Protein AF-A0A947FUU0-F1 (afdb_monomer)

pLDDT: mean 91.64, std 8.91, range [48.59, 98.31]

Nearest PDB structures (foldseek):
  3nxs-assembly1_A-2  TM=8.462E-01  e=1.870E-06  Mycolicibacterium smegmatis MC2 155
  2qm8-assembly1_A  TM=8.627E-01  e=2.261E-06  Methylorubrum extorquens AM1
  2qm7-assembly1_A  TM=8.394E-01  e=2.408E-06  Methylorubrum extorquens AM1
  4gt1-assembly1_A-2  TM=8.382E-01  e=3.304E-06  Mycobacterium tuberculosis
  2www-assembly1_D  TM=7.895E-01  e=5.836E-06  Homo sapiens

Secondary structure (DSSP, 8-state):
-HHHHHHHHHHHHHHHHHHHTTSPPSSTT---------TTT-TTHHHHHHHHHHHHHHHHHTTHHHHHHHHHHHHHHHHHHHHHHHHHHHH-HHHHHHHHHHHHHHHTTSS-HHHHHHHHHHHHHH--

Sequence (128 aa):
SDGDNKVRAEIAVRELRAALRYLRPRQAAWLPTVHTVSALTGDHLDELWAEVERHRQTLEEAGALDEMRATQLVGWMWAEVDDGLRVALRADADVADLVTELETAVESGKVSPAAAAARILGAFLGDR

Solvent-accessible surface area (backbone atoms only — not comparable to full-atom values): 7416 Å² total; per-residue (Å²): 113,71,70,67,53,48,58,52,44,56,52,48,41,52,52,49,57,58,54,54,72,77,51,79,61,93,43,90,80,48,80,91,83,74,82,74,70,34,89,87,81,51,46,50,50,67,61,51,51,52,50,52,50,51,51,52,51,46,28,51,78,65,52,48,44,62,55,50,49,54,52,47,52,55,49,50,53,49,51,53,49,54,51,50,49,54,52,52,48,61,66,33,74,84,37,37,61,52,47,56,55,39,52,54,33,34,76,70,67,77,39,53,69,68,60,42,52,52,52,52,50,46,55,65,61,65,82,110

Foldseek 3Di:
DCVVVVVVLVVVQVVVVVVQVPDDDPDPQDRDHGDDADPPVRPCVVVVVVVVVVVVVSCVVVVNVVVVVVVVVVVVVVVCVVVVLVVLLCPDPQLVVLLVVLVVCCVVVVDPPVRSVVVSVCRSVVVD

Structure (mmCIF, N/CA/C/O backbone):
data_AF-A0A947FUU0-F1
#
_entry.id   AF-A0A947FUU0-F1
#
loop_
_atom_site.g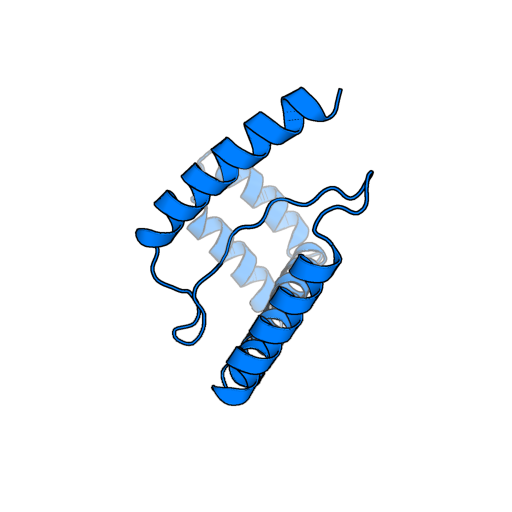roup_PDB
_atom_site.id
_atom_site.type_symbol
_atom_site.label_atom_id
_atom_site.label_alt_id
_atom_site.label_comp_id
_atom_site.label_asym_id
_atom_site.label_entity_id
_atom_site.label_seq_id
_atom_site.pdbx_PDB_ins_code
_atom_site.Cartn_x
_atom_site.Cartn_y
_atom_site.Cartn_z
_atom_site.occupancy
_atom_site.B_iso_or_equiv
_atom_site.auth_seq_id
_atom_site.auth_comp_id
_atom_site.auth_asym_id
_atom_site.auth_atom_id
_atom_site.pdbx_PDB_model_num
ATOM 1 N N . SER A 1 1 ? 27.675 19.386 -12.297 1.00 48.69 1 SER A N 1
ATOM 2 C CA . SER A 1 1 ? 27.138 19.272 -13.670 1.00 48.69 1 SER A CA 1
ATOM 3 C C . SER A 1 1 ? 26.662 17.841 -13.870 1.00 48.69 1 SER A C 1
ATOM 5 O O . SER A 1 1 ? 27.121 16.974 -13.131 1.00 48.69 1 SER A O 1
ATOM 7 N N . ASP A 1 2 ? 25.752 17.576 -14.814 1.00 55.75 2 ASP A N 1
ATOM 8 C CA . ASP A 1 2 ? 25.123 16.254 -15.024 1.00 55.75 2 ASP A CA 1
ATOM 9 C C . ASP A 1 2 ? 26.099 15.071 -15.158 1.00 55.75 2 ASP A C 1
ATOM 11 O O . ASP A 1 2 ? 25.717 13.933 -14.902 1.00 55.75 2 ASP A O 1
ATOM 15 N N . GLY A 1 3 ? 27.378 15.321 -15.463 1.00 60.62 3 GLY A N 1
ATOM 16 C CA . GLY A 1 3 ? 28.428 14.299 -15.474 1.00 60.62 3 GLY A CA 1
ATOM 17 C C . GLY A 1 3 ? 28.616 13.570 -14.135 1.00 60.62 3 GLY A C 1
ATOM 18 O O . GLY A 1 3 ? 28.718 12.345 -14.129 1.00 60.62 3 GLY A O 1
ATOM 19 N N . ASP A 1 4 ? 28.576 14.281 -13.001 1.00 67.69 4 ASP A N 1
ATOM 20 C CA . ASP A 1 4 ? 28.714 13.653 -11.673 1.00 67.69 4 ASP A CA 1
ATOM 21 C C . ASP A 1 4 ? 27.477 12.819 -11.306 1.00 67.69 4 ASP A C 1
ATOM 23 O O . ASP A 1 4 ? 27.582 11.777 -10.655 1.00 67.69 4 ASP A O 1
ATOM 27 N N . ASN A 1 5 ? 26.294 13.259 -11.746 1.00 79.06 5 ASN A N 1
ATOM 28 C CA . ASN A 1 5 ? 25.039 12.542 -11.521 1.00 79.06 5 ASN A CA 1
ATOM 29 C C . ASN A 1 5 ? 24.929 11.304 -12.413 1.00 79.06 5 ASN A C 1
ATOM 31 O O . ASN A 1 5 ? 24.426 10.281 -11.956 1.00 79.06 5 ASN A O 1
ATOM 35 N N . LYS A 1 6 ? 25.452 11.361 -13.642 1.00 83.44 6 LYS A N 1
ATOM 36 C CA . LYS A 1 6 ? 25.465 10.230 -14.572 1.00 83.44 6 LYS A CA 1
ATOM 37 C C . LYS A 1 6 ? 26.233 9.038 -14.005 1.00 83.44 6 LYS A C 1
ATOM 39 O O . LYS A 1 6 ? 25.688 7.941 -13.938 1.00 83.44 6 LYS A O 1
ATOM 44 N N . VAL A 1 7 ? 27.452 9.264 -13.508 1.00 86.75 7 VAL A N 1
ATOM 45 C CA . VAL A 1 7 ? 28.271 8.195 -12.904 1.00 86.75 7 VAL A CA 1
ATOM 46 C C . VAL A 1 7 ? 27.570 7.583 -11.686 1.00 86.75 7 VAL A C 1
ATOM 48 O O . VAL A 1 7 ? 27.543 6.364 -11.523 1.00 86.75 7 VAL A O 1
ATOM 51 N N . ARG A 1 8 ? 26.947 8.411 -10.839 1.00 88.88 8 ARG A N 1
ATOM 52 C CA . ARG A 1 8 ? 26.168 7.928 -9.685 1.00 88.88 8 ARG A CA 1
ATOM 53 C C . ARG A 1 8 ? 24.944 7.117 -10.113 1.00 88.88 8 ARG A C 1
ATOM 55 O O . ARG A 1 8 ? 24.668 6.085 -9.507 1.00 88.88 8 ARG A O 1
ATOM 62 N N . ALA A 1 9 ? 24.240 7.552 -11.157 1.00 89.12 9 ALA A N 1
ATOM 63 C CA . ALA A 1 9 ? 23.088 6.843 -11.700 1.00 89.12 9 ALA A CA 1
ATOM 64 C C . ALA A 1 9 ? 23.489 5.475 -12.272 1.00 89.12 9 ALA A C 1
ATOM 66 O O . ALA A 1 9 ? 22.840 4.477 -11.975 1.00 89.12 9 ALA A O 1
ATOM 67 N N . GLU A 1 10 ? 24.596 5.391 -13.011 1.00 89.94 10 GLU A N 1
ATOM 68 C CA . GLU A 1 10 ? 25.121 4.125 -13.542 1.00 89.94 10 GLU A CA 1
ATOM 69 C C . GLU A 1 10 ? 25.492 3.132 -12.425 1.00 89.94 10 GLU A C 1
ATOM 71 O O . GLU A 1 10 ? 25.172 1.940 -12.514 1.00 89.94 10 GLU A O 1
ATOM 76 N N . ILE A 1 11 ? 26.110 3.617 -11.339 1.00 93.81 11 ILE A N 1
ATOM 77 C CA . ILE A 1 11 ? 26.397 2.803 -10.146 1.00 93.81 11 ILE A CA 1
ATOM 78 C C . ILE A 1 11 ? 25.093 2.293 -9.519 1.00 93.81 11 ILE A C 1
ATOM 80 O O . ILE A 1 11 ? 24.965 1.087 -9.291 1.00 93.81 11 ILE A O 1
ATOM 84 N N . ALA A 1 12 ? 24.110 3.172 -9.312 1.00 93.19 12 ALA A N 1
ATOM 85 C CA . ALA A 1 12 ? 22.817 2.805 -8.739 1.00 93.19 12 ALA A CA 1
ATOM 86 C C . ALA A 1 12 ? 22.073 1.771 -9.601 1.00 93.19 12 ALA A C 1
ATOM 88 O O . ALA A 1 12 ? 21.533 0.799 -9.074 1.00 93.19 12 ALA A O 1
ATOM 89 N N . VAL A 1 13 ? 22.093 1.910 -10.933 1.00 93.75 13 VAL A N 1
ATOM 90 C CA . VAL A 1 13 ? 21.496 0.921 -11.846 1.00 93.75 13 VAL A CA 1
ATOM 91 C C . VAL A 1 13 ? 22.144 -0.450 -11.677 1.00 93.75 13 VAL A C 1
ATOM 93 O O . VAL A 1 13 ? 21.438 -1.460 -11.628 1.00 93.75 13 VAL A O 1
ATOM 96 N N . ARG A 1 14 ? 23.474 -0.516 -11.560 1.00 93.50 14 ARG A N 1
ATOM 97 C CA . ARG A 1 14 ? 24.184 -1.782 -11.333 1.00 93.50 14 ARG A CA 1
ATOM 98 C C . ARG A 1 14 ? 23.777 -2.425 -10.006 1.00 93.50 14 ARG A C 1
ATOM 100 O O . ARG A 1 14 ? 23.518 -3.628 -9.976 1.00 93.50 14 ARG A O 1
ATOM 107 N N . GLU A 1 15 ? 23.712 -1.640 -8.936 1.00 95.25 15 GLU A N 1
ATOM 108 C CA . GLU A 1 15 ? 23.331 -2.114 -7.601 1.00 95.25 15 GLU A CA 1
ATOM 109 C C . GLU A 1 15 ? 21.881 -2.609 -7.565 1.00 95.25 15 GLU A C 1
ATOM 111 O O . GLU A 1 15 ? 21.622 -3.720 -7.103 1.00 95.25 15 GLU A O 1
ATOM 116 N N . LEU A 1 16 ? 20.945 -1.856 -8.150 1.00 93.69 16 LEU A N 1
ATOM 117 C CA . LEU A 1 16 ? 19.538 -2.252 -8.245 1.00 93.69 16 LEU A CA 1
ATOM 118 C C . LEU A 1 16 ? 19.355 -3.516 -9.092 1.00 93.69 16 LEU A C 1
ATOM 120 O O . LEU A 1 16 ? 18.638 -4.427 -8.685 1.00 93.69 16 LEU A O 1
ATOM 124 N N . ARG A 1 17 ? 20.046 -3.636 -10.234 1.00 93.50 17 ARG A N 1
ATOM 125 C CA . ARG A 1 17 ? 20.018 -4.866 -11.050 1.00 93.50 17 ARG A CA 1
ATOM 126 C C . ARG A 1 17 ? 20.551 -6.075 -10.288 1.00 93.50 17 ARG A C 1
ATOM 128 O O . ARG A 1 17 ? 20.051 -7.178 -10.496 1.00 93.50 17 ARG A O 1
ATOM 135 N N . ALA A 1 18 ? 21.564 -5.897 -9.440 1.00 93.38 18 ALA A N 1
ATOM 136 C CA . ALA A 1 18 ? 22.065 -6.971 -8.589 1.00 93.38 18 ALA A CA 1
ATOM 137 C C . ALA A 1 18 ? 21.034 -7.350 -7.516 1.00 93.38 18 ALA A C 1
ATOM 139 O O . ALA A 1 18 ? 20.751 -8.533 -7.343 1.00 93.38 18 ALA A O 1
ATOM 140 N N . ALA A 1 19 ? 20.427 -6.361 -6.856 1.00 93.31 19 ALA A N 1
ATOM 141 C CA . ALA A 1 19 ? 19.415 -6.572 -5.824 1.00 93.31 19 ALA A CA 1
ATOM 142 C C . ALA A 1 19 ? 18.167 -7.293 -6.361 1.00 93.31 19 ALA A C 1
ATOM 144 O O . ALA A 1 19 ? 17.697 -8.253 -5.752 1.00 93.31 19 ALA A O 1
ATOM 145 N N . LEU A 1 20 ? 17.666 -6.890 -7.534 1.00 91.94 20 LEU A N 1
ATOM 146 C CA . LEU A 1 20 ? 16.468 -7.473 -8.149 1.00 91.94 20 LEU A CA 1
ATOM 147 C C . LEU A 1 20 ? 16.597 -8.978 -8.420 1.00 91.94 20 LEU A C 1
ATOM 149 O O . LEU A 1 20 ? 15.593 -9.681 -8.381 1.00 91.94 20 LEU A O 1
ATOM 153 N N . ARG A 1 21 ? 17.815 -9.498 -8.630 1.00 88.88 21 ARG A N 1
ATOM 154 C CA . ARG A 1 21 ? 18.052 -10.941 -8.834 1.00 88.88 21 ARG A CA 1
ATOM 155 C C . ARG A 1 21 ? 17.740 -11.786 -7.600 1.00 88.88 21 ARG A C 1
ATOM 157 O O . ARG A 1 21 ? 17.521 -12.984 -7.736 1.00 88.88 21 ARG A O 1
ATOM 164 N N . TYR A 1 22 ? 17.738 -11.180 -6.415 1.00 92.31 22 TYR A N 1
ATOM 165 C CA . TYR A 1 22 ? 17.417 -11.863 -5.164 1.00 92.31 22 TYR A CA 1
ATOM 166 C C . TYR A 1 22 ? 15.924 -11.805 -4.822 1.00 92.31 22 TYR A C 1
ATOM 168 O O . TYR A 1 22 ? 15.480 -12.503 -3.911 1.00 92.31 22 TYR A O 1
ATOM 176 N N . LEU A 1 23 ? 15.141 -10.985 -5.529 1.00 90.31 23 LEU A N 1
ATOM 177 C CA . LEU A 1 23 ? 13.715 -10.828 -5.270 1.00 90.31 23 LEU A CA 1
ATOM 178 C C . LEU A 1 23 ? 12.901 -11.793 -6.126 1.00 90.31 23 LEU A C 1
ATOM 180 O O . LEU A 1 23 ? 13.179 -12.002 -7.307 1.00 90.31 23 LEU A O 1
ATOM 184 N N . ARG A 1 24 ? 11.840 -12.354 -5.539 1.00 88.69 24 ARG A N 1
ATOM 185 C CA . ARG A 1 24 ? 10.843 -13.069 -6.335 1.00 88.69 24 ARG A CA 1
ATOM 186 C C . ARG A 1 24 ? 10.039 -12.067 -7.164 1.00 88.69 24 ARG A C 1
ATOM 188 O O . ARG A 1 24 ? 9.547 -11.091 -6.592 1.00 88.69 24 ARG A O 1
ATOM 195 N N . PRO A 1 25 ? 9.866 -12.306 -8.475 1.00 85.06 25 PRO A N 1
ATOM 196 C CA . PRO A 1 25 ? 9.038 -11.449 -9.308 1.00 85.06 25 PRO A CA 1
ATOM 197 C C . PRO A 1 25 ? 7.610 -11.400 -8.774 1.00 85.06 25 PRO A C 1
ATOM 199 O O . PRO A 1 25 ? 7.022 -12.433 -8.451 1.00 85.06 25 PRO A O 1
ATOM 202 N N . ARG A 1 26 ? 7.046 -10.192 -8.692 1.00 84.25 26 ARG A N 1
ATOM 203 C CA . ARG A 1 26 ? 5.647 -9.994 -8.290 1.00 84.25 26 ARG A CA 1
ATOM 204 C C . ARG A 1 26 ? 4.680 -10.598 -9.313 1.00 84.25 26 ARG A C 1
ATOM 206 O O . ARG A 1 26 ? 3.627 -11.091 -8.934 1.00 84.25 26 ARG A O 1
ATOM 213 N N . GLN A 1 27 ? 5.049 -10.560 -10.591 1.00 85.69 27 GLN A N 1
ATOM 214 C CA . GLN A 1 27 ? 4.336 -11.195 -11.694 1.00 85.69 27 GLN A CA 1
ATOM 215 C C . GLN A 1 27 ? 5.300 -12.177 -12.355 1.00 85.69 27 GLN A C 1
ATOM 217 O O . GLN A 1 27 ? 6.390 -11.782 -12.758 1.00 85.69 27 GLN A O 1
ATOM 222 N N . ALA A 1 28 ? 4.916 -13.447 -12.484 1.00 86.12 28 ALA A N 1
ATOM 223 C CA . ALA A 1 28 ? 5.787 -14.456 -13.094 1.00 86.12 28 ALA A CA 1
ATOM 224 C C . ALA A 1 28 ? 6.136 -14.129 -14.560 1.00 86.12 28 ALA A C 1
ATOM 226 O O . ALA A 1 28 ? 7.224 -14.461 -15.020 1.00 86.12 28 ALA A O 1
ATOM 227 N N . ALA A 1 29 ? 5.231 -13.441 -15.264 1.00 89.69 29 ALA A N 1
ATOM 228 C CA . ALA A 1 29 ? 5.401 -13.040 -16.657 1.00 89.69 29 ALA A CA 1
ATOM 229 C C . ALA A 1 29 ? 6.401 -11.887 -16.862 1.00 89.69 29 ALA A C 1
ATOM 231 O O . ALA A 1 29 ? 6.823 -11.656 -17.991 1.00 89.69 29 ALA A O 1
ATOM 232 N N . TRP A 1 30 ? 6.800 -11.161 -15.806 1.00 92.19 30 TRP A N 1
ATOM 233 C CA . TRP A 1 30 ? 7.650 -9.979 -15.946 1.00 92.19 30 TRP A CA 1
ATOM 234 C C . TRP A 1 30 ? 8.819 -9.939 -14.965 1.00 92.19 30 TRP A C 1
ATOM 236 O O . TRP A 1 30 ? 8.652 -9.988 -13.745 1.00 92.19 30 TRP A O 1
ATOM 246 N N . LEU A 1 31 ? 10.018 -9.749 -15.514 1.00 90.62 31 LEU A N 1
ATOM 247 C CA . LEU A 1 31 ? 11.227 -9.460 -14.753 1.00 90.62 31 LEU A CA 1
ATOM 248 C C . LEU A 1 31 ? 11.519 -7.955 -14.814 1.00 90.62 31 LEU A C 1
ATOM 250 O O . LEU A 1 31 ? 11.738 -7.437 -15.912 1.00 90.62 31 LEU A O 1
ATOM 254 N N . PRO A 1 32 ? 11.551 -7.247 -13.667 1.00 90.81 32 PRO A N 1
ATOM 255 C CA . PRO A 1 32 ? 11.846 -5.820 -13.647 1.00 90.81 32 PRO A CA 1
ATOM 256 C C . PRO A 1 32 ? 13.221 -5.505 -14.245 1.00 90.81 32 PRO A C 1
ATOM 258 O O . PRO A 1 32 ? 14.222 -6.149 -13.918 1.00 90.81 32 PRO A O 1
ATOM 261 N N . THR A 1 33 ? 13.272 -4.479 -15.090 1.00 90.56 33 THR A N 1
ATOM 262 C CA . THR A 1 33 ? 14.506 -3.913 -15.642 1.00 90.56 33 THR A CA 1
ATOM 263 C C . THR A 1 33 ? 14.786 -2.556 -14.992 1.00 90.56 33 THR A C 1
ATOM 265 O O . THR A 1 33 ? 13.907 -1.943 -14.388 1.00 90.56 33 THR A O 1
ATOM 268 N N . VAL A 1 34 ? 16.037 -2.098 -15.057 1.00 93.06 34 VAL A N 1
ATOM 269 C CA . VAL A 1 34 ? 16.455 -0.814 -14.473 1.00 93.06 34 VAL A CA 1
ATOM 270 C C . VAL A 1 34 ? 17.185 -0.016 -15.537 1.00 93.06 34 VAL A C 1
ATOM 272 O O . VAL A 1 34 ? 18.132 -0.536 -16.138 1.00 93.06 34 VAL A O 1
ATOM 275 N N . HIS A 1 35 ? 16.771 1.235 -15.722 1.00 90.56 35 HIS A N 1
ATOM 276 C CA . HIS A 1 35 ? 17.288 2.169 -16.722 1.00 90.56 35 HIS A CA 1
ATOM 277 C C . HIS A 1 35 ? 17.685 3.490 -16.064 1.00 90.56 35 HIS A C 1
ATOM 279 O O . HIS A 1 35 ? 17.109 3.882 -15.050 1.00 90.56 35 HIS A O 1
ATOM 285 N N . THR A 1 36 ? 18.672 4.174 -16.636 1.00 92.94 36 THR A N 1
ATOM 286 C CA . THR A 1 36 ? 18.959 5.581 -16.326 1.00 92.94 36 THR A CA 1
ATOM 287 C C . THR A 1 36 ? 18.145 6.462 -17.256 1.00 92.94 36 THR A C 1
ATOM 289 O O . THR A 1 36 ? 18.119 6.180 -18.447 1.00 92.94 36 THR A O 1
ATOM 292 N N . VAL A 1 37 ? 17.552 7.538 -16.744 1.00 92.62 37 VAL A N 1
ATOM 293 C CA . VAL A 1 37 ? 16.839 8.535 -17.554 1.00 92.62 37 VAL A CA 1
ATOM 294 C C . VAL A 1 37 ? 17.207 9.943 -17.108 1.00 92.62 37 VAL A C 1
ATOM 296 O O . VAL A 1 37 ? 17.502 10.164 -15.931 1.00 92.62 37 VAL A O 1
ATOM 299 N N . SER A 1 38 ? 17.170 10.896 -18.034 1.00 91.62 38 SER A N 1
ATOM 300 C CA . SER A 1 38 ? 17.361 12.315 -17.740 1.00 91.62 38 SER A CA 1
ATOM 301 C C . SER A 1 38 ? 16.202 13.119 -18.308 1.00 91.62 38 SER A C 1
ATOM 303 O O . SER A 1 38 ? 16.111 13.343 -19.509 1.00 91.62 38 SER A O 1
ATOM 305 N N . ALA A 1 39 ? 15.320 13.605 -17.435 1.00 89.56 39 ALA A N 1
ATOM 306 C CA . ALA A 1 39 ? 14.220 14.472 -17.854 1.00 89.56 39 ALA A CA 1
ATOM 307 C C . ALA A 1 39 ? 14.707 15.841 -18.368 1.00 89.56 39 ALA A C 1
ATOM 309 O O . ALA A 1 39 ? 14.006 16.487 -19.138 1.00 89.56 39 ALA A O 1
ATOM 310 N N . LEU A 1 40 ? 15.899 16.285 -17.945 1.00 89.50 40 LEU A N 1
ATOM 311 C CA . LEU A 1 40 ? 16.469 17.573 -18.345 1.00 89.50 40 LEU A CA 1
ATOM 312 C C . LEU A 1 40 ? 17.018 17.543 -19.776 1.00 89.50 40 LEU A C 1
ATOM 314 O O . LEU A 1 40 ? 16.824 18.497 -20.523 1.00 89.50 40 LEU A O 1
ATOM 318 N N . THR A 1 41 ? 17.716 16.466 -20.145 1.00 89.50 41 THR A N 1
ATOM 319 C CA . THR A 1 41 ? 18.322 16.307 -21.480 1.00 89.50 41 THR A CA 1
ATOM 320 C C . THR A 1 41 ? 17.439 15.515 -22.439 1.00 89.50 41 THR A C 1
ATOM 322 O O . THR A 1 41 ? 17.642 15.580 -23.646 1.00 89.50 41 THR A O 1
ATOM 325 N N . GLY A 1 42 ? 16.450 14.790 -21.912 1.00 89.56 42 GLY A N 1
ATOM 326 C CA . GLY A 1 42 ? 15.619 13.858 -22.665 1.00 89.56 42 GLY A CA 1
ATOM 327 C C . GLY A 1 42 ? 16.247 12.474 -22.842 1.00 89.56 42 GLY A C 1
ATOM 328 O O . GLY A 1 42 ? 15.616 11.603 -23.436 1.00 89.56 42 GLY A O 1
ATOM 329 N N . ASP A 1 43 ? 17.460 12.245 -22.322 1.00 91.44 43 ASP A N 1
ATOM 330 C CA . ASP A 1 43 ? 18.164 10.978 -22.519 1.00 91.44 43 ASP A CA 1
ATOM 331 C C . ASP A 1 43 ? 17.353 9.804 -21.953 1.00 91.44 43 ASP A C 1
ATOM 333 O O . ASP A 1 43 ? 16.930 9.815 -20.788 1.00 91.44 43 ASP A O 1
ATOM 337 N N . HIS A 1 44 ? 17.202 8.771 -22.783 1.00 92.12 44 HIS A N 1
ATOM 338 C CA . HIS A 1 44 ? 16.551 7.496 -22.482 1.00 92.12 44 HIS A CA 1
ATOM 339 C C . HIS A 1 44 ? 15.037 7.538 -22.209 1.00 92.12 44 HIS A C 1
ATOM 341 O O . HIS A 1 44 ? 14.473 6.555 -21.720 1.00 92.12 44 HIS A O 1
ATOM 347 N N . LEU A 1 45 ? 14.358 8.653 -22.501 1.00 94.56 45 LEU A N 1
ATOM 348 C CA . LEU A 1 45 ? 12.904 8.747 -22.328 1.00 94.56 45 LEU A CA 1
ATOM 349 C C . LEU A 1 45 ? 12.132 7.862 -23.317 1.00 94.56 45 LEU A C 1
ATOM 351 O O . LEU A 1 45 ? 11.161 7.220 -22.916 1.00 94.56 45 LEU A O 1
ATOM 355 N N . ASP A 1 46 ? 12.576 7.784 -24.572 1.00 95.06 46 ASP A N 1
ATOM 356 C CA . ASP A 1 46 ? 11.931 6.944 -25.588 1.00 95.06 46 ASP A CA 1
ATOM 357 C C . ASP A 1 46 ? 12.098 5.455 -25.253 1.00 95.06 46 ASP A C 1
ATOM 359 O O . ASP A 1 46 ? 11.145 4.677 -25.323 1.00 95.06 46 ASP A O 1
ATOM 363 N N . GLU A 1 47 ? 13.289 5.055 -24.803 1.00 94.50 47 GLU A N 1
ATOM 364 C CA . GLU A 1 47 ? 13.563 3.692 -24.349 1.00 94.50 47 GLU A CA 1
ATOM 365 C C . GLU A 1 47 ? 12.748 3.330 -23.102 1.00 94.50 47 GLU A C 1
ATOM 367 O O . GLU A 1 47 ? 12.250 2.206 -23.000 1.00 94.50 47 GLU A O 1
ATOM 372 N N . LEU A 1 48 ? 12.564 4.273 -22.170 1.00 95.06 48 LEU A N 1
ATOM 373 C CA . LEU A 1 48 ? 11.678 4.083 -21.022 1.00 95.06 48 LEU A CA 1
ATOM 374 C C . LEU A 1 48 ? 10.235 3.837 -21.478 1.00 95.06 48 LEU A C 1
ATOM 376 O O . LEU A 1 48 ? 9.586 2.925 -20.966 1.00 95.06 48 LEU A O 1
ATOM 380 N N . TRP A 1 49 ? 9.728 4.628 -22.426 1.00 96.12 49 TRP A N 1
ATOM 381 C CA . TRP A 1 49 ? 8.365 4.458 -22.926 1.00 96.12 49 TRP A CA 1
ATOM 382 C C . TRP A 1 49 ? 8.178 3.110 -23.634 1.00 96.12 49 TRP A C 1
ATOM 384 O O . TRP A 1 49 ? 7.229 2.385 -23.330 1.00 96.12 49 TRP A O 1
ATOM 394 N N . ALA A 1 50 ? 9.127 2.714 -24.484 1.00 96.88 50 ALA A N 1
ATOM 395 C CA . ALA A 1 50 ? 9.116 1.403 -25.132 1.00 96.88 50 ALA A CA 1
ATOM 396 C C . ALA A 1 50 ? 9.114 0.249 -24.110 1.00 96.8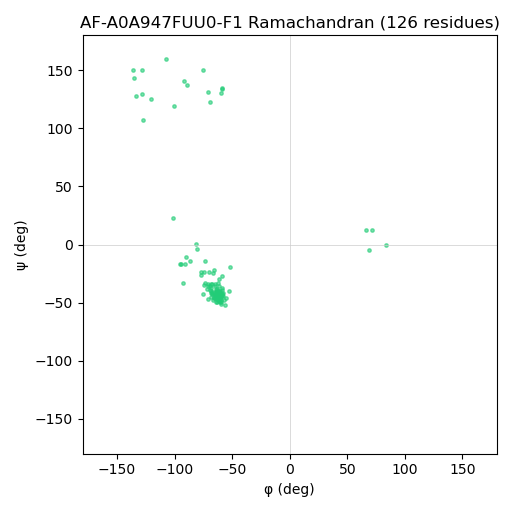8 50 ALA A C 1
ATOM 398 O O . ALA A 1 50 ? 8.425 -0.757 -24.288 1.00 96.88 50 ALA A O 1
ATOM 399 N N . GLU A 1 51 ? 9.840 0.395 -22.999 1.00 96.38 51 GLU A N 1
ATOM 400 C CA . GLU A 1 51 ? 9.849 -0.591 -21.920 1.00 96.38 51 GLU A CA 1
ATOM 401 C C . GLU A 1 51 ? 8.503 -0.667 -21.175 1.00 96.38 51 GLU A C 1
ATOM 403 O O . GLU A 1 51 ? 8.054 -1.761 -20.817 1.00 96.38 51 GLU A O 1
ATOM 408 N N . VAL A 1 52 ? 7.824 0.469 -20.979 1.00 96.62 52 VAL A N 1
ATOM 409 C CA . VAL A 1 52 ? 6.463 0.521 -20.412 1.00 96.62 52 VAL A CA 1
ATOM 410 C C . VAL A 1 52 ? 5.460 -0.183 -21.330 1.00 96.62 52 VAL A C 1
ATOM 412 O O . VAL A 1 52 ? 4.635 -0.969 -20.853 1.00 96.62 52 VAL A O 1
ATOM 415 N N . GLU A 1 53 ? 5.540 0.047 -22.640 1.00 97.88 53 GLU A N 1
ATOM 416 C CA . GLU A 1 53 ? 4.691 -0.634 -23.621 1.00 97.88 53 GLU A CA 1
ATOM 417 C C . GLU A 1 53 ? 4.944 -2.145 -23.630 1.00 97.88 53 GLU A C 1
ATOM 419 O O . GLU A 1 53 ? 3.991 -2.927 -23.574 1.00 97.88 53 GLU A O 1
ATOM 424 N N . ARG A 1 54 ? 6.217 -2.561 -23.594 1.00 97.00 54 ARG A N 1
ATOM 425 C CA . ARG A 1 54 ? 6.618 -3.972 -23.504 1.00 97.00 54 ARG A CA 1
ATOM 426 C C . ARG A 1 54 ? 6.065 -4.639 -22.247 1.00 97.00 54 ARG A C 1
ATOM 428 O O . ARG A 1 54 ? 5.580 -5.768 -22.320 1.00 97.00 54 ARG A O 1
ATOM 435 N N . HIS A 1 55 ? 6.115 -3.951 -21.106 1.00 95.94 55 HIS A N 1
ATOM 436 C CA . HIS A 1 55 ? 5.526 -4.421 -19.850 1.00 95.94 55 HIS A CA 1
ATOM 437 C C . HIS A 1 55 ? 4.023 -4.638 -19.986 1.00 95.94 55 HIS A C 1
ATOM 439 O O . HIS A 1 55 ? 3.533 -5.724 -19.679 1.00 95.94 55 HIS A O 1
ATOM 445 N N . ARG A 1 56 ? 3.298 -3.633 -20.494 1.00 96.19 56 ARG A N 1
ATOM 446 C CA . ARG A 1 56 ? 1.851 -3.732 -20.710 1.00 96.19 56 ARG A CA 1
ATOM 447 C C . ARG A 1 56 ? 1.511 -4.927 -21.600 1.00 96.19 56 ARG A C 1
ATOM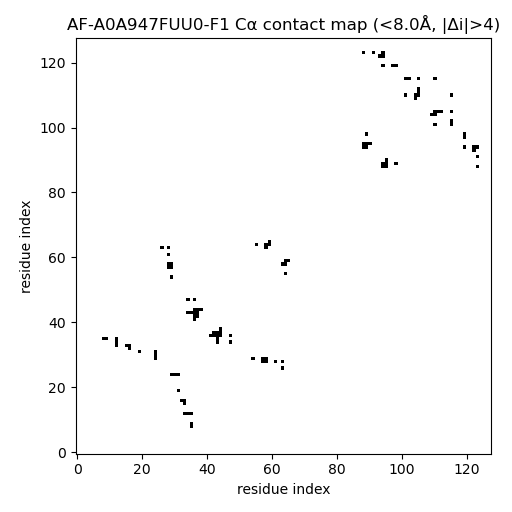 449 O O . ARG A 1 56 ? 0.703 -5.754 -21.194 1.00 96.19 56 ARG A O 1
ATOM 456 N N . GLN A 1 57 ? 2.161 -5.039 -22.757 1.00 97.44 57 GLN A N 1
ATOM 457 C CA . GLN A 1 57 ? 1.922 -6.125 -23.706 1.00 97.44 57 GLN A CA 1
ATOM 458 C C . GLN A 1 57 ? 2.217 -7.497 -23.089 1.00 97.44 57 GLN A C 1
ATOM 460 O O . GLN A 1 57 ? 1.394 -8.400 -23.189 1.00 97.44 57 GLN A O 1
ATOM 465 N N . THR A 1 58 ? 3.344 -7.640 -22.387 1.00 96.69 58 THR A N 1
ATOM 466 C CA . THR A 1 58 ? 3.725 -8.912 -21.748 1.00 96.69 58 THR A CA 1
ATOM 467 C C . THR A 1 58 ? 2.684 -9.359 -20.717 1.00 96.69 58 THR A C 1
ATOM 469 O O . THR A 1 58 ? 2.361 -10.542 -20.628 1.00 96.69 58 THR A O 1
ATOM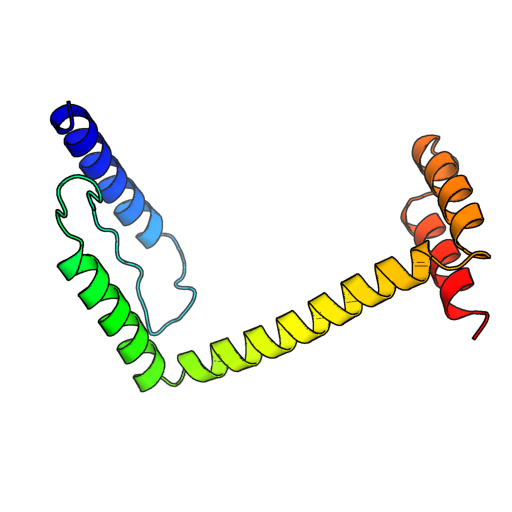 472 N N . LEU A 1 59 ? 2.135 -8.424 -19.933 1.00 96.00 59 LEU A N 1
ATOM 473 C CA . LEU A 1 59 ? 1.092 -8.746 -18.958 1.00 96.00 59 LEU A CA 1
ATOM 474 C C . LEU A 1 59 ? -0.269 -9.023 -19.597 1.00 96.00 59 LEU A C 1
ATOM 476 O O . LEU A 1 59 ? -1.017 -9.839 -19.064 1.00 96.00 59 LEU A O 1
ATOM 480 N N . GLU A 1 60 ? -0.600 -8.356 -20.702 1.00 96.06 60 GLU A N 1
ATOM 481 C CA . GLU A 1 60 ? -1.827 -8.619 -21.464 1.00 96.06 60 GLU A CA 1
ATOM 482 C C . GLU A 1 60 ? -1.795 -10.004 -22.107 1.00 96.06 60 GLU A C 1
ATOM 484 O O . GLU A 1 60 ? -2.730 -10.779 -21.931 1.00 96.06 60 GLU A O 1
ATOM 489 N N . GLU A 1 61 ? -0.697 -10.355 -22.777 1.00 95.94 61 GLU A N 1
ATOM 490 C CA . GLU A 1 61 ? -0.513 -11.670 -23.402 1.00 95.94 61 GLU A CA 1
ATOM 491 C C . GLU A 1 61 ? -0.533 -12.808 -22.374 1.00 95.94 61 GLU A C 1
ATOM 493 O O . GLU A 1 61 ? -1.026 -13.899 -22.655 1.00 95.94 61 GLU A O 1
ATOM 498 N N . ALA A 1 62 ? -0.045 -12.545 -21.160 1.00 95.06 62 ALA A N 1
ATOM 499 C CA . ALA A 1 62 ? -0.099 -13.488 -20.050 1.00 95.06 62 ALA A CA 1
ATOM 500 C C . ALA A 1 62 ? -1.457 -13.521 -19.317 1.00 95.06 62 ALA A C 1
ATOM 502 O O . ALA A 1 62 ? -1.596 -14.288 -18.368 1.00 95.06 62 ALA A O 1
ATOM 503 N N . GLY A 1 63 ? -2.426 -12.664 -19.674 1.00 94.44 63 GLY A N 1
ATOM 504 C CA . GLY A 1 63 ? -3.699 -12.489 -18.953 1.00 94.44 63 GLY A CA 1
AT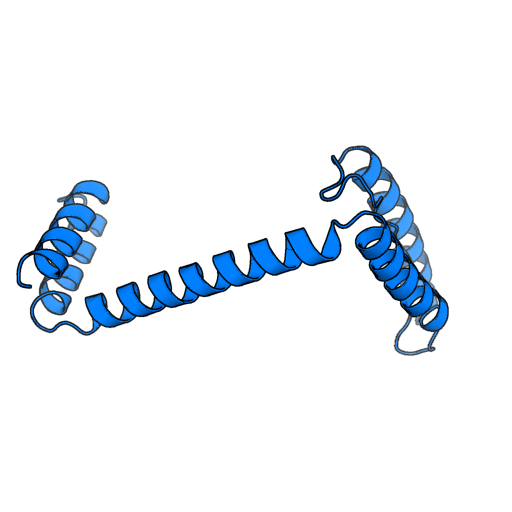OM 505 C C . GLY A 1 63 ? -3.577 -11.837 -17.565 1.00 94.44 63 GLY A C 1
ATOM 506 O O . GLY A 1 63 ? -4.578 -11.510 -16.929 1.00 94.44 63 GLY A O 1
ATOM 507 N N . ALA A 1 64 ? -2.354 -11.581 -17.100 1.00 94.31 64 ALA A N 1
ATOM 508 C CA . ALA A 1 64 ? -2.057 -11.072 -15.766 1.00 94.31 64 ALA A CA 1
ATOM 509 C C . ALA A 1 64 ? -2.495 -9.612 -15.555 1.00 94.31 64 ALA A C 1
ATOM 511 O O . ALA A 1 64 ? -2.692 -9.188 -14.413 1.00 94.31 64 ALA A O 1
ATOM 512 N N . LEU A 1 65 ? -2.625 -8.817 -16.628 1.00 94.81 65 LEU A N 1
ATOM 513 C CA . LEU A 1 65 ? -3.017 -7.410 -16.504 1.00 94.81 65 LEU A CA 1
ATOM 514 C C . LEU A 1 65 ? -4.451 -7.260 -15.979 1.00 94.81 65 LEU A C 1
ATOM 516 O O . LEU A 1 65 ? -4.689 -6.464 -15.067 1.00 94.81 65 LEU A O 1
ATOM 520 N N . ASP A 1 66 ? -5.390 -8.027 -16.528 1.00 94.75 66 ASP A N 1
ATOM 521 C CA . ASP A 1 66 ? -6.801 -7.941 -16.148 1.00 94.75 66 ASP A CA 1
ATOM 522 C C . ASP A 1 66 ? -7.047 -8.527 -14.756 1.00 94.75 66 ASP A C 1
ATOM 524 O O . ASP A 1 66 ? -7.764 -7.926 -13.954 1.00 94.75 66 ASP A O 1
ATOM 528 N N . GLU A 1 67 ? -6.368 -9.623 -14.405 1.00 93.94 67 GLU A N 1
ATOM 529 C CA . GLU A 1 67 ? -6.388 -10.180 -13.046 1.00 93.94 67 GLU A CA 1
ATOM 530 C C . GLU A 1 67 ? -5.873 -9.174 -12.005 1.00 93.94 67 GLU A C 1
ATOM 532 O O . GLU A 1 67 ? -6.480 -8.978 -10.943 1.00 93.94 67 GLU A O 1
ATOM 537 N N . MET A 1 68 ? -4.766 -8.489 -12.315 1.00 93.44 68 MET A N 1
ATOM 538 C CA . MET A 1 68 ? -4.208 -7.460 -11.441 1.00 93.44 68 MET A CA 1
ATOM 539 C C . MET A 1 68 ? -5.181 -6.292 -11.267 1.00 93.44 68 MET A C 1
ATOM 541 O O . MET A 1 68 ? -5.377 -5.837 -10.140 1.00 93.44 68 MET A O 1
ATOM 545 N N . ARG A 1 69 ? -5.809 -5.823 -12.352 1.00 95.94 69 ARG A N 1
ATOM 546 C CA . ARG A 1 69 ? -6.802 -4.740 -12.306 1.00 95.94 69 ARG A CA 1
ATOM 547 C C . ARG A 1 69 ? -8.027 -5.129 -11.490 1.00 95.94 69 ARG A C 1
ATOM 549 O O . ARG A 1 69 ? -8.448 -4.354 -10.639 1.00 95.94 69 ARG A O 1
ATOM 556 N N . ALA A 1 70 ? -8.566 -6.329 -11.691 1.00 96.62 70 ALA A N 1
ATOM 557 C CA . ALA A 1 70 ? -9.695 -6.822 -10.906 1.00 96.62 70 ALA A CA 1
ATOM 558 C C . ALA A 1 70 ? -9.355 -6.863 -9.407 1.00 96.62 70 ALA A C 1
ATOM 560 O O . ALA A 1 70 ? -10.122 -6.376 -8.577 1.00 96.62 70 ALA A O 1
ATOM 561 N N . THR A 1 71 ? -8.161 -7.353 -9.063 1.00 95.94 71 THR A N 1
ATOM 562 C CA . THR A 1 71 ? -7.670 -7.371 -7.677 1.00 95.94 71 THR A CA 1
ATOM 563 C C . THR A 1 71 ? -7.528 -5.956 -7.105 1.00 95.94 71 THR A C 1
ATOM 565 O O . THR A 1 71 ? -7.907 -5.713 -5.961 1.00 95.94 71 THR A O 1
ATOM 568 N N . GLN A 1 72 ? -7.010 -5.007 -7.893 1.00 97.19 72 GLN A N 1
ATOM 569 C CA . GLN A 1 72 ? -6.894 -3.601 -7.493 1.00 97.19 72 GLN A CA 1
ATOM 570 C C . GLN A 1 72 ? -8.260 -2.961 -7.244 1.00 97.19 72 GLN A C 1
ATOM 572 O O . GLN A 1 72 ? -8.417 -2.282 -6.237 1.00 97.19 72 GLN A O 1
ATOM 577 N N . LEU A 1 73 ? -9.247 -3.210 -8.108 1.00 98.00 73 LEU A N 1
ATOM 578 C CA . LEU A 1 73 ? -10.604 -2.683 -7.949 1.00 98.00 73 LEU A CA 1
ATOM 579 C C . LEU A 1 73 ? -11.265 -3.189 -6.664 1.00 98.00 73 LEU A C 1
ATOM 581 O O . LEU A 1 73 ? -11.856 -2.402 -5.930 1.00 98.00 73 LEU A O 1
ATOM 585 N N . VAL A 1 74 ? -11.119 -4.479 -6.352 1.00 98.19 74 VAL A N 1
ATOM 586 C CA . VAL A 1 74 ? -11.594 -5.037 -5.076 1.00 98.19 74 VAL A CA 1
ATOM 587 C C . VAL A 1 74 ? -10.850 -4.408 -3.896 1.00 98.19 74 VAL A C 1
ATOM 589 O O . VAL A 1 74 ? -11.469 -4.072 -2.890 1.00 98.19 74 VAL A O 1
ATOM 592 N N . GLY A 1 75 ? -9.535 -4.206 -4.018 1.00 98.06 75 GLY A N 1
ATOM 593 C CA . GLY A 1 75 ? -8.739 -3.520 -3.000 1.00 98.06 75 GLY A CA 1
ATOM 594 C C . GLY A 1 75 ? -9.195 -2.078 -2.759 1.00 98.06 75 GLY A C 1
ATOM 595 O O . GLY A 1 75 ? -9.326 -1.670 -1.611 1.00 98.06 75 GLY A O 1
ATOM 596 N N . TRP A 1 76 ? -9.486 -1.325 -3.821 1.00 98.06 76 TRP A N 1
ATOM 597 C CA . TRP A 1 76 ? -10.028 0.032 -3.725 1.00 98.06 76 TRP A CA 1
ATOM 598 C C . TRP A 1 76 ? -11.413 0.051 -3.093 1.00 98.06 76 TRP A C 1
ATOM 600 O O . TRP A 1 76 ? -11.652 0.862 -2.209 1.00 98.06 76 TRP A O 1
ATOM 610 N N . MET A 1 77 ? -12.296 -0.875 -3.474 1.00 98.31 77 MET A N 1
ATOM 611 C CA . MET A 1 77 ? -13.607 -1.013 -2.839 1.00 98.31 77 MET A CA 1
ATOM 612 C C . MET A 1 77 ? -13.476 -1.193 -1.320 1.00 98.31 77 MET A C 1
ATOM 614 O O . MET A 1 77 ? -14.171 -0.521 -0.566 1.00 98.31 77 MET A O 1
ATOM 618 N N . TRP A 1 78 ? -12.575 -2.067 -0.861 1.00 98.25 78 TRP A N 1
ATOM 619 C CA . TRP A 1 78 ? -12.353 -2.262 0.574 1.00 98.25 78 TRP A CA 1
ATOM 620 C C . TRP A 1 78 ? -11.688 -1.064 1.254 1.00 98.25 78 TRP A C 1
ATOM 622 O O . TRP A 1 78 ? -12.059 -0.752 2.37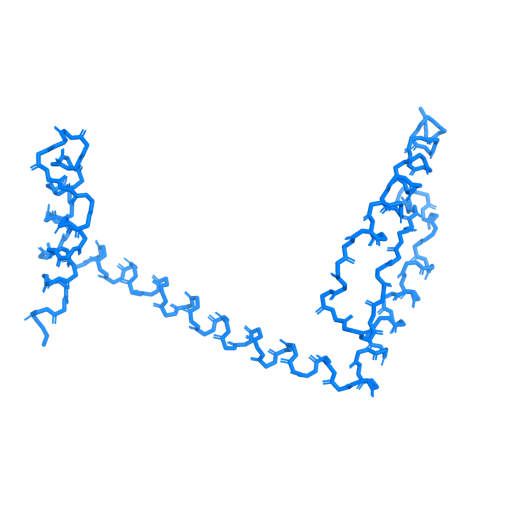9 1.00 98.25 78 TRP A O 1
ATOM 632 N N . ALA A 1 79 ? -10.769 -0.363 0.584 1.00 97.81 79 ALA A N 1
ATOM 633 C CA . ALA A 1 79 ? -10.186 0.867 1.121 1.00 97.81 79 ALA A CA 1
ATOM 634 C C . ALA A 1 79 ? -11.261 1.942 1.366 1.00 97.81 79 ALA A C 1
ATOM 636 O O . ALA A 1 79 ? -11.302 2.528 2.443 1.00 97.81 79 ALA A O 1
ATOM 637 N N . GLU A 1 80 ? -12.181 2.124 0.413 1.00 97.69 80 GLU A N 1
ATOM 638 C CA . GLU A 1 80 ? -13.319 3.042 0.553 1.00 97.69 80 GLU A CA 1
ATOM 639 C C . GLU A 1 80 ? -14.261 2.628 1.692 1.00 97.69 80 GLU A C 1
ATOM 641 O O . GLU A 1 80 ? -14.721 3.471 2.463 1.00 97.69 80 GLU A O 1
ATOM 646 N N . VAL A 1 81 ? -14.532 1.325 1.844 1.00 97.44 81 VAL A N 1
ATOM 647 C CA . VAL A 1 81 ? -15.337 0.809 2.963 1.00 97.44 81 VAL A CA 1
ATOM 648 C C . VAL A 1 81 ? -14.650 1.081 4.300 1.00 97.44 81 VAL A C 1
ATOM 650 O O . VAL A 1 81 ? -15.287 1.606 5.212 1.00 97.44 81 VAL A O 1
ATOM 653 N N . ASP A 1 82 ? -13.366 0.756 4.427 1.00 96.44 82 ASP A N 1
ATOM 654 C CA . ASP A 1 82 ? -12.608 0.933 5.665 1.00 96.44 82 ASP A CA 1
ATOM 655 C C . ASP A 1 82 ? -12.526 2.409 6.072 1.00 96.44 82 ASP A C 1
ATOM 657 O O . ASP A 1 82 ? -12.735 2.749 7.241 1.00 96.44 82 ASP A O 1
ATOM 661 N N . ASP A 1 83 ? -12.246 3.296 5.120 1.00 96.81 83 ASP A N 1
ATOM 662 C CA . ASP A 1 83 ? -12.168 4.732 5.376 1.00 96.81 83 ASP A CA 1
ATOM 663 C C . ASP A 1 83 ? -13.546 5.312 5.698 1.00 96.81 83 ASP A C 1
ATOM 665 O O . ASP A 1 83 ? -13.687 6.056 6.673 1.00 96.81 83 ASP A O 1
ATOM 669 N N . GLY A 1 84 ? -14.585 4.889 4.975 1.00 96.38 84 GLY A N 1
ATOM 670 C CA . GLY A 1 84 ? -15.969 5.239 5.275 1.00 96.38 84 GLY A CA 1
ATOM 671 C C . GLY A 1 84 ? -16.393 4.811 6.683 1.00 96.38 84 GLY A C 1
ATOM 672 O O . GLY A 1 84 ? -16.984 5.605 7.416 1.00 96.38 84 GLY A O 1
ATOM 673 N N . LEU A 1 85 ? -16.041 3.592 7.106 1.00 93.94 85 LEU A N 1
ATOM 674 C CA . LEU A 1 85 ? -16.319 3.090 8.454 1.00 93.94 85 LEU A CA 1
ATOM 675 C C . LEU A 1 85 ? -15.570 3.885 9.527 1.00 93.94 85 LEU A C 1
ATOM 677 O O . LEU A 1 85 ? -16.167 4.238 10.542 1.00 93.94 85 LEU A O 1
ATOM 681 N N . ARG A 1 86 ? -14.288 4.211 9.310 1.00 92.50 86 ARG A N 1
ATOM 682 C CA . ARG A 1 86 ? -13.505 5.039 10.247 1.00 92.50 86 ARG A CA 1
ATOM 683 C C . ARG A 1 86 ? -14.101 6.431 10.410 1.00 92.50 86 ARG A C 1
ATOM 685 O O . ARG A 1 86 ? -14.179 6.924 11.536 1.00 92.50 86 ARG A O 1
ATOM 692 N N . VAL A 1 87 ? -14.507 7.056 9.305 1.00 94.38 87 VAL A N 1
ATOM 693 C CA . VAL A 1 87 ? -15.155 8.374 9.313 1.00 94.38 87 VAL A CA 1
ATOM 694 C C . VAL A 1 87 ? -16.488 8.301 10.048 1.00 94.38 87 VAL A C 1
ATOM 696 O O . VAL A 1 87 ? -16.716 9.097 10.955 1.00 94.38 87 VAL A O 1
ATOM 699 N N . ALA A 1 88 ? -17.338 7.328 9.713 1.00 93.06 88 ALA A N 1
ATOM 700 C CA . ALA A 1 88 ? -18.642 7.160 10.347 1.00 93.06 88 ALA A CA 1
ATOM 701 C C . ALA A 1 88 ? -18.523 6.917 11.858 1.00 93.06 88 ALA A C 1
ATOM 703 O O . ALA A 1 88 ? -19.249 7.530 12.630 1.00 93.06 88 ALA A O 1
ATOM 704 N N . LEU A 1 89 ? -17.577 6.075 12.280 1.00 92.81 89 LEU A N 1
ATOM 705 C CA . LEU A 1 89 ? -17.337 5.762 13.686 1.00 92.81 89 LEU A CA 1
ATOM 706 C C . LEU A 1 89 ? -16.876 6.981 14.484 1.00 92.81 89 LEU A C 1
ATOM 708 O O . LEU A 1 89 ? -17.343 7.197 15.595 1.00 92.81 89 LEU A O 1
ATOM 712 N N . ARG A 1 90 ? -15.966 7.789 13.928 1.00 87.94 90 ARG A N 1
ATOM 713 C CA . ARG A 1 90 ? -15.474 9.004 14.599 1.00 87.94 90 ARG A CA 1
ATOM 714 C C . ARG A 1 90 ? -16.490 10.149 14.599 1.00 87.94 90 ARG A C 1
ATOM 716 O O . ARG A 1 90 ? -16.368 11.044 15.427 1.00 87.94 90 ARG A O 1
ATOM 723 N N . ALA A 1 91 ? -17.433 10.151 13.659 1.00 90.12 91 ALA A N 1
ATOM 724 C CA . ALA A 1 91 ? -18.490 11.157 13.564 1.00 90.12 91 ALA A CA 1
ATOM 725 C C . ALA A 1 91 ? -19.722 10.829 14.424 1.00 90.12 91 ALA A C 1
ATOM 727 O O . ALA A 1 91 ? -20.568 11.700 14.621 1.00 90.12 91 ALA A O 1
ATOM 728 N N . ASP A 1 92 ? -19.839 9.592 14.905 1.00 92.25 92 ASP A N 1
ATOM 729 C CA . ASP A 1 92 ? -20.926 9.169 15.778 1.00 92.25 92 ASP A CA 1
ATOM 730 C C . ASP A 1 92 ? -20.786 9.826 17.160 1.00 92.25 92 ASP A C 1
ATOM 732 O O . ASP A 1 92 ? -19.746 9.709 17.814 1.00 92.25 92 ASP A O 1
ATOM 736 N N . ALA A 1 93 ? -21.821 10.558 17.581 1.00 86.56 93 ALA A N 1
ATOM 737 C CA . ALA A 1 93 ? -21.787 11.355 18.804 1.00 86.56 93 ALA A CA 1
ATOM 738 C C . ALA A 1 93 ? -21.641 10.489 20.064 1.00 86.56 93 ALA A C 1
ATOM 740 O O . ALA A 1 93 ? -20.925 10.882 20.983 1.00 86.56 93 ALA A O 1
ATOM 741 N N . ASP A 1 94 ? -22.256 9.304 20.082 1.00 81.31 94 ASP A N 1
ATOM 742 C CA . ASP A 1 94 ? -22.232 8.402 21.235 1.00 81.31 94 ASP A CA 1
ATOM 743 C C . ASP A 1 94 ? -20.886 7.658 21.336 1.00 81.31 94 ASP A C 1
ATOM 745 O O . ASP A 1 94 ? -20.448 7.260 22.419 1.00 81.31 94 ASP A O 1
ATOM 749 N N . VAL A 1 95 ? -20.172 7.519 20.213 1.00 92.56 95 VAL A N 1
ATOM 750 C CA . VAL A 1 95 ? -18.859 6.858 20.148 1.00 92.56 95 VAL A CA 1
ATOM 751 C C . VAL A 1 95 ? -17.692 7.839 20.312 1.00 92.56 95 VAL A C 1
ATOM 753 O O . VAL A 1 95 ? -16.666 7.462 20.881 1.00 92.56 95 VAL A O 1
ATOM 756 N N . ALA A 1 96 ? -17.809 9.087 19.851 1.00 90.56 96 ALA A N 1
ATOM 757 C CA . ALA A 1 96 ? -16.710 10.061 19.849 1.00 90.56 96 ALA A CA 1
ATOM 758 C C . ALA A 1 96 ? -16.151 10.358 21.256 1.00 90.56 96 ALA A C 1
ATOM 760 O O . ALA A 1 96 ? -14.929 10.374 21.459 1.00 90.56 96 ALA A O 1
ATOM 761 N N . ASP A 1 97 ? -17.035 10.525 22.241 1.00 91.19 97 ASP A N 1
ATOM 762 C CA . ASP A 1 97 ? -16.642 10.753 23.636 1.00 91.19 97 ASP A CA 1
ATOM 763 C C . ASP A 1 9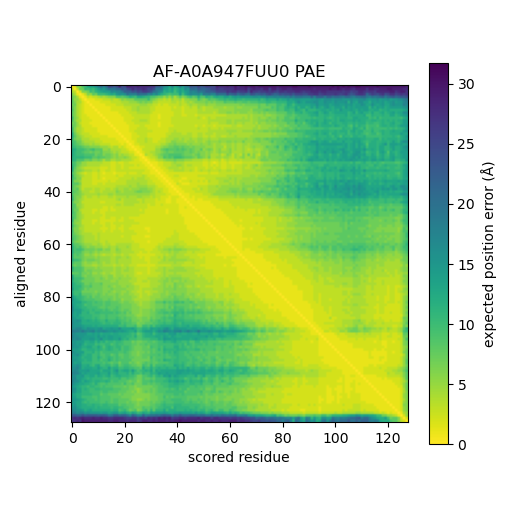7 ? -15.969 9.506 24.232 1.00 91.19 97 ASP A C 1
ATOM 765 O O . ASP A 1 97 ? -14.907 9.595 24.860 1.00 91.19 97 ASP A O 1
ATOM 769 N N . LEU A 1 98 ? -16.528 8.322 23.956 1.00 93.19 98 LEU A N 1
ATOM 770 C CA . LEU A 1 98 ? -15.973 7.039 24.389 1.00 93.19 98 LEU A CA 1
ATOM 771 C C . LEU A 1 98 ? -14.574 6.790 23.801 1.00 93.19 98 LEU A C 1
ATOM 773 O O . LEU A 1 98 ? -13.695 6.281 24.499 1.00 93.19 98 LEU A O 1
ATOM 777 N N . VAL A 1 99 ? -14.350 7.143 22.532 1.00 94.12 99 VAL A N 1
ATOM 778 C CA . VAL A 1 99 ? -13.037 7.036 21.877 1.00 94.12 99 VAL A CA 1
ATOM 779 C C . VAL A 1 99 ? -12.009 7.890 22.614 1.00 94.12 99 VAL A C 1
ATOM 781 O O . VAL A 1 99 ? -10.946 7.381 22.963 1.00 94.12 99 VAL A O 1
ATOM 784 N N . THR A 1 100 ? -12.345 9.145 22.920 1.00 93.81 100 THR A N 1
ATOM 785 C CA . THR A 1 100 ? -11.443 10.075 23.620 1.00 93.81 100 THR A CA 1
ATOM 786 C C . THR A 1 100 ? -11.072 9.567 25.022 1.00 93.81 100 THR A C 1
ATOM 788 O O . THR A 1 100 ? -9.902 9.598 25.426 1.00 93.81 100 THR A O 1
ATOM 791 N N . GLU A 1 101 ? -12.050 9.042 25.770 1.00 95.00 101 GLU A N 1
ATOM 792 C CA . GLU A 1 101 ? -11.814 8.415 27.078 1.00 95.00 101 GLU A CA 1
ATOM 793 C C . GLU A 1 101 ? -10.869 7.209 26.960 1.00 95.00 101 GLU A C 1
ATOM 795 O O . GLU A 1 101 ? -9.910 7.065 27.728 1.00 95.00 101 GLU A O 1
ATOM 800 N N . LEU A 1 102 ? -11.130 6.334 25.987 1.00 96.00 102 LEU A N 1
ATOM 801 C CA . LEU A 1 102 ? -10.390 5.092 25.810 1.00 96.00 102 LEU A CA 1
ATOM 802 C C . LEU A 1 102 ? -8.967 5.310 25.298 1.00 96.00 102 LEU A C 1
ATOM 804 O O . LEU A 1 102 ? -8.072 4.600 25.753 1.00 96.00 102 LEU A O 1
ATOM 808 N N . GLU A 1 103 ? -8.729 6.292 24.426 1.00 96.50 103 GLU A N 1
ATOM 809 C CA . GLU A 1 103 ? -7.376 6.686 24.010 1.00 96.50 103 GLU A CA 1
ATOM 810 C C . GLU A 1 103 ? -6.539 7.082 25.239 1.00 96.50 103 GLU A C 1
ATOM 812 O O . GLU A 1 103 ? -5.473 6.509 25.477 1.00 96.50 103 GLU A O 1
ATOM 817 N N . THR A 1 104 ? -7.088 7.926 26.119 1.00 97.56 104 THR A N 1
ATOM 818 C CA . THR A 1 104 ? -6.429 8.329 27.376 1.00 97.56 104 THR A CA 1
ATOM 819 C C . THR A 1 104 ? -6.180 7.134 28.314 1.00 97.56 104 THR A C 1
ATOM 821 O O . THR A 1 104 ? -5.142 7.026 28.983 1.00 97.56 104 THR A O 1
ATOM 824 N N . ALA A 1 105 ? -7.132 6.201 28.400 1.00 97.19 105 ALA A N 1
ATOM 825 C CA . ALA A 1 105 ? -6.997 4.999 29.222 1.00 97.19 105 ALA A CA 1
ATOM 826 C C . ALA A 1 105 ? -5.923 4.032 28.690 1.00 97.19 105 ALA A C 1
ATOM 828 O O . ALA A 1 105 ? -5.239 3.386 29.489 1.00 97.19 105 ALA A O 1
ATOM 829 N N . VAL A 1 106 ? -5.755 3.948 27.368 1.00 98.12 106 VAL A N 1
ATOM 830 C CA . VAL A 1 106 ? -4.708 3.147 26.716 1.00 98.12 106 VAL A CA 1
ATOM 831 C C . VAL A 1 106 ? -3.335 3.780 26.922 1.00 98.12 106 VAL A C 1
ATOM 833 O O . VAL A 1 106 ? -2.413 3.087 27.348 1.00 98.12 106 VAL A O 1
ATOM 836 N N . GLU A 1 107 ? -3.200 5.090 26.705 1.00 97.88 107 GLU A N 1
ATOM 837 C CA . GLU A 1 107 ? -1.944 5.825 26.922 1.00 97.88 107 GLU A CA 1
ATOM 838 C C . GLU A 1 107 ? -1.449 5.720 28.369 1.00 97.88 107 GLU A C 1
ATOM 840 O O . GLU A 1 107 ? -0.257 5.549 28.623 1.00 97.88 107 GLU A O 1
ATOM 845 N N . SER A 1 108 ? -2.375 5.765 29.329 1.00 97.69 108 SER A N 1
ATOM 846 C CA . SER A 1 108 ? -2.063 5.610 30.755 1.00 97.69 108 SER A CA 1
ATOM 847 C C . SER A 1 108 ? -1.902 4.154 31.214 1.00 97.69 108 SER A C 1
ATOM 849 O O . SER A 1 108 ? -1.655 3.914 32.396 1.00 97.69 108 SER A O 1
ATOM 851 N N . GLY A 1 109 ? -2.046 3.176 30.313 1.00 97.25 109 GLY A N 1
ATOM 852 C CA . GLY A 1 109 ? -1.891 1.749 30.611 1.00 97.25 109 GLY A CA 1
ATOM 853 C C . GLY A 1 109 ? -3.011 1.137 31.463 1.00 97.25 109 GLY A C 1
ATOM 854 O O . GLY A 1 109 ? -2.858 0.024 31.962 1.00 97.25 109 GLY A O 1
ATOM 855 N N . LYS A 1 110 ? -4.138 1.837 31.644 1.00 97.19 110 LYS A N 1
ATOM 856 C CA . LYS A 1 110 ? -5.296 1.366 32.429 1.00 97.19 110 LYS A CA 1
ATOM 857 C C . LYS A 1 110 ? -6.139 0.337 31.677 1.00 97.19 110 LYS A C 1
ATOM 859 O O . LYS A 1 110 ? -6.822 -0.470 32.303 1.00 97.19 110 LYS A O 1
ATOM 864 N N . VAL A 1 111 ? -6.113 0.379 30.346 1.00 97.38 111 VAL A N 1
ATOM 865 C CA . VAL A 1 111 ? -6.830 -0.541 29.455 1.00 97.38 111 VAL A CA 1
ATOM 866 C C . VAL A 1 111 ? -5.888 -0.969 28.332 1.00 97.38 111 VAL A C 1
ATOM 868 O O . VAL A 1 111 ? -5.076 -0.180 27.858 1.00 97.38 111 VAL A O 1
ATOM 871 N N . SER A 1 112 ? -5.974 -2.227 27.898 1.00 98.00 112 SER A N 1
ATOM 872 C CA . SER A 1 112 ? -5.182 -2.693 26.757 1.00 98.00 112 SER A CA 1
ATOM 873 C C . SER A 1 112 ? -5.752 -2.166 25.430 1.00 98.00 112 SER A C 1
ATOM 875 O O . SER A 1 112 ? -6.973 -2.028 25.308 1.00 98.00 112 SER A O 1
ATOM 877 N N . PRO A 1 113 ? -4.918 -1.955 24.392 1.00 97.50 113 PRO A N 1
ATOM 878 C CA . PRO A 1 113 ? -5.397 -1.525 23.075 1.00 97.50 113 PRO A CA 1
ATOM 879 C C . PRO A 1 113 ? -6.516 -2.415 22.510 1.00 97.50 113 PRO A C 1
ATOM 881 O O . PRO A 1 113 ? -7.499 -1.916 21.971 1.00 97.50 113 PRO A O 1
ATOM 884 N N . ALA A 1 114 ? -6.410 -3.736 22.692 1.00 97.19 114 ALA A N 1
ATOM 885 C CA . ALA A 1 114 ? -7.413 -4.688 22.216 1.00 97.19 114 ALA A CA 1
ATOM 886 C C . ALA A 1 114 ? -8.764 -4.543 22.940 1.00 97.19 114 ALA A C 1
ATOM 888 O O . ALA A 1 114 ? -9.813 -4.597 22.300 1.00 97.19 114 ALA A O 1
ATOM 889 N N . ALA A 1 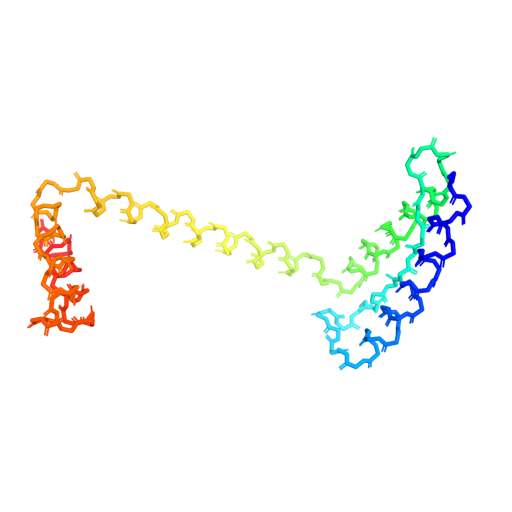115 ? -8.753 -4.328 24.261 1.00 97.06 115 ALA A N 1
ATOM 890 C CA . ALA A 1 115 ? -9.978 -4.139 25.036 1.00 97.06 115 ALA A CA 1
ATOM 891 C C . ALA A 1 115 ? -10.661 -2.800 24.713 1.00 97.06 115 ALA A C 1
ATOM 893 O O . ALA A 1 115 ? -11.884 -2.749 24.594 1.00 97.06 115 ALA A O 1
ATOM 894 N N . ALA A 1 116 ? -9.881 -1.730 24.527 1.00 96.12 116 ALA A N 1
ATOM 895 C CA . ALA A 1 116 ? -10.393 -0.437 24.084 1.00 96.12 116 ALA A CA 1
ATOM 896 C C . ALA A 1 116 ? -11.034 -0.531 22.689 1.00 96.12 116 ALA A C 1
ATOM 898 O O . ALA A 1 116 ? -12.178 -0.120 22.515 1.00 96.12 116 ALA A O 1
ATOM 899 N N . ALA A 1 117 ? -10.352 -1.160 21.724 1.00 95.12 117 ALA A N 1
ATOM 900 C CA . ALA A 1 117 ? -10.886 -1.361 20.378 1.00 95.12 117 ALA A CA 1
ATOM 901 C C . ALA A 1 117 ? -12.206 -2.154 20.380 1.00 95.12 117 ALA A C 1
ATOM 903 O O . ALA A 1 117 ? -13.153 -1.766 19.701 1.00 95.12 117 ALA A O 1
ATOM 904 N N . ALA A 1 118 ? -12.307 -3.223 21.180 1.00 94.94 118 ALA A N 1
ATOM 905 C CA . ALA A 1 118 ? -13.540 -4.001 21.304 1.00 94.94 118 ALA A CA 1
ATOM 906 C C . ALA A 1 118 ? -14.706 -3.178 21.879 1.00 94.94 118 ALA A C 1
ATOM 908 O O . ALA A 1 118 ? -15.834 -3.316 21.412 1.00 94.94 118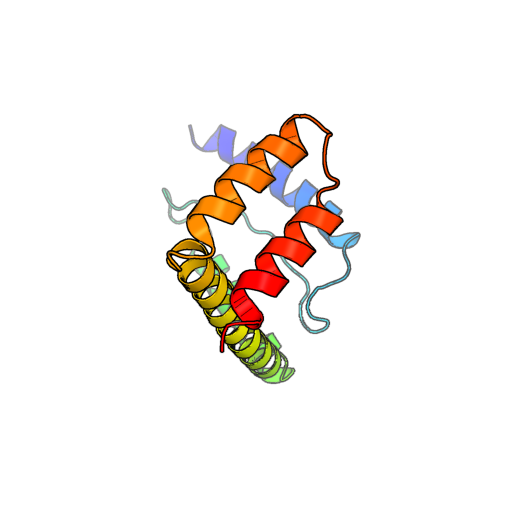 ALA A O 1
ATOM 909 N N . ARG A 1 119 ? -14.443 -2.298 22.858 1.00 94.56 119 ARG A N 1
ATOM 910 C CA . ARG A 1 119 ? -15.458 -1.384 23.410 1.00 94.56 119 ARG A CA 1
ATOM 911 C C . ARG A 1 119 ? -15.927 -0.360 22.377 1.00 94.56 119 ARG A C 1
ATOM 913 O O . ARG A 1 119 ? -17.129 -0.169 22.244 1.00 94.56 119 ARG A O 1
ATOM 920 N N . ILE A 1 120 ? -14.997 0.249 21.639 1.00 93.88 120 ILE A N 1
ATOM 921 C CA . ILE A 1 120 ? -15.305 1.217 20.574 1.00 93.88 120 ILE A CA 1
ATOM 922 C C . ILE A 1 120 ? -16.172 0.560 19.491 1.00 93.88 120 ILE A C 1
ATOM 924 O O . ILE A 1 120 ? -17.221 1.085 19.130 1.00 93.88 120 ILE A O 1
ATOM 928 N N . LEU A 1 121 ? -15.763 -0.616 19.005 1.00 93.62 121 LEU A N 1
ATOM 929 C CA . LEU A 1 121 ? -16.521 -1.362 17.997 1.00 93.62 121 LEU A CA 1
ATOM 930 C C . LEU A 1 121 ? -17.889 -1.807 18.521 1.00 93.62 121 LEU A C 1
ATOM 932 O O . LEU A 1 121 ? -18.867 -1.741 17.785 1.00 93.62 121 LEU A O 1
ATOM 936 N N . GLY A 1 122 ? -17.966 -2.239 19.782 1.00 93.19 122 GLY A N 1
ATOM 937 C CA . GLY A 1 122 ? -19.221 -2.630 20.418 1.00 93.19 122 GLY A CA 1
ATOM 938 C C . GLY A 1 122 ? -20.219 -1.478 20.511 1.00 93.19 122 GLY A C 1
ATOM 939 O O . GLY A 1 122 ? -21.384 -1.679 20.192 1.00 93.19 122 GLY A O 1
ATOM 940 N N . ALA A 1 123 ? -19.763 -0.279 20.881 1.00 91.69 123 ALA A N 1
ATOM 941 C CA . ALA A 1 123 ? -20.609 0.913 20.907 1.00 91.69 123 ALA A CA 1
ATOM 942 C C . ALA A 1 123 ? -21.096 1.293 19.497 1.00 91.69 123 ALA A C 1
ATOM 944 O O . ALA A 1 123 ? -22.285 1.484 19.286 1.00 91.69 123 ALA A O 1
ATOM 945 N N . PHE A 1 124 ? -20.202 1.298 18.504 1.00 92.56 124 PHE A N 1
ATOM 946 C CA . PHE A 1 124 ? -20.555 1.675 17.132 1.00 92.56 124 PHE A CA 1
ATOM 947 C C . PHE A 1 124 ? -21.484 0.675 16.415 1.00 92.56 124 PHE A C 1
ATOM 949 O O . PHE A 1 124 ? -22.297 1.067 15.580 1.00 92.56 124 PHE A O 1
ATOM 956 N N . LEU A 1 125 ? -21.343 -0.626 16.692 1.00 89.94 125 LEU A N 1
ATOM 957 C CA . LEU A 1 125 ? -22.130 -1.685 16.043 1.00 89.94 125 LEU A CA 1
ATOM 958 C C . LEU A 1 125 ? -23.384 -2.091 16.836 1.00 89.94 125 LEU A C 1
ATOM 960 O O . LEU A 1 125 ? -24.233 -2.776 16.276 1.00 89.94 125 LEU A O 1
ATOM 964 N N . GLY A 1 126 ? -23.474 -1.735 18.123 1.00 75.88 126 GLY A N 1
ATOM 965 C CA . GLY A 1 126 ? -24.506 -2.204 19.056 1.00 75.88 126 GLY A CA 1
ATOM 966 C C . GLY A 1 126 ? -25.775 -1.349 19.147 1.00 75.88 126 GLY A C 1
ATOM 967 O O . GLY A 1 126 ? -26.780 -1.861 19.629 1.00 75.88 126 GLY A O 1
ATOM 968 N N . ASP A 1 127 ? -25.748 -0.102 18.663 1.00 56.91 127 ASP A N 1
ATOM 969 C CA . ASP A 1 127 ? -26.903 0.821 18.624 1.00 56.91 127 ASP A CA 1
ATOM 970 C C . ASP A 1 127 ? -27.562 0.921 17.225 1.00 56.91 127 ASP A C 1
ATOM 972 O O . ASP A 1 127 ? -28.252 1.893 16.904 1.00 56.91 127 ASP A O 1
ATOM 976 N N . ARG A 1 128 ? -27.381 -0.102 16.375 1.00 48.59 128 ARG A N 1
ATOM 977 C CA . ARG A 1 128 ? -28.087 -0.259 15.088 1.00 48.59 128 ARG A CA 1
ATOM 978 C C . ARG A 1 128 ? -28.857 -1.568 14.982 1.00 48.59 128 ARG A C 1
ATOM 980 O O . ARG A 1 128 ? -28.286 -2.624 15.328 1.00 48.59 128 ARG A O 1
#

Mean predicted aligned error: 6.88 Å

Radius of gyration: 24.74 Å; Cα contacts (8 Å, |Δi|>4): 61; chains: 1; bounding box: 57×34×58 Å